Protein AF-A0A923PU96-F1 (afdb_monomer)

Nearest PDB structures (foldseek):
  7t2y-assembly1_A  TM=5.548E-01  e=3.267E-01  synthetic construct
  6jzh-assembly1_A  TM=4.124E-01  e=6.020E-01  Homo sapiens
  6a94-assembly2_B  TM=4.949E-01  e=1.506E+00  Homo sapiens
  8pwn-assembly1_A  TM=4.237E-01  e=1.110E+00  Homo sapiens
  5uvi-assembly1_A  TM=4.319E-01  e=1.360E+00  Homo sapiens

Solvent-accessible surface area (backbone atoms only — not comparable to full-atom values): 6380 Å² total; per-residue (Å²): 129,88,77,70,57,68,60,89,32,70,39,36,42,54,42,22,73,74,60,34,65,69,52,38,34,50,53,50,48,50,50,68,63,49,48,63,54,39,56,48,50,43,54,49,49,70,79,40,95,75,66,70,63,68,42,36,49,32,22,50,50,46,18,54,58,24,46,57,56,49,38,53,69,53,14,49,55,20,47,55,51,27,56,3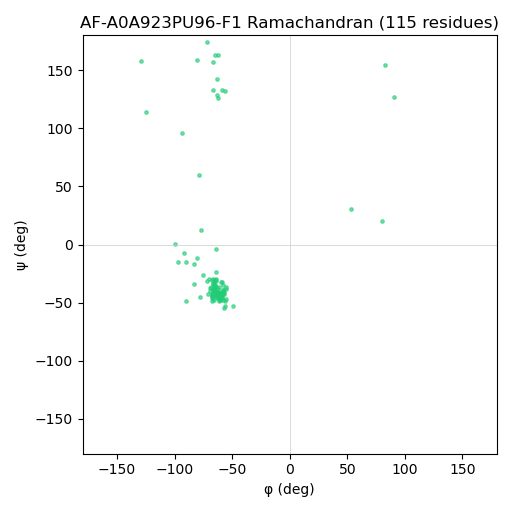6,41,75,70,71,43,74,79,70,49,76,71,54,51,50,50,53,51,53,47,49,54,55,52,48,63,65,46,46,60,45,66,74,86

pLDDT: mean 89.67, std 11.53, range [42.38, 97.88]

Structure (mmCIF, N/CA/C/O backbone):
data_AF-A0A923PU96-F1
#
_entry.id   AF-A0A923PU96-F1
#
loop_
_atom_site.group_PDB
_atom_site.id
_atom_site.type_symbol
_atom_site.label_atom_id
_atom_site.label_alt_id
_atom_site.label_comp_id
_atom_site.label_asym_id
_atom_site.label_entity_id
_atom_site.label_seq_id
_atom_site.pdbx_PDB_ins_code
_atom_site.Cartn_x
_atom_site.Cartn_y
_atom_site.Cartn_z
_atom_site.occupancy
_atom_site.B_iso_or_equiv
_atom_site.auth_seq_id
_atom_site.auth_comp_id
_atom_site.auth_asym_id
_atom_site.auth_atom_id
_atom_site.pdbx_PDB_model_num
ATOM 1 N N . MET A 1 1 ? -26.747 2.920 20.835 1.00 42.38 1 MET A N 1
ATOM 2 C CA . MET A 1 1 ? -25.453 3.468 20.376 1.00 42.38 1 MET A CA 1
ATOM 3 C C . MET A 1 1 ? -24.791 2.383 19.549 1.00 42.38 1 MET A C 1
ATOM 5 O O . MET A 1 1 ? -24.561 1.315 20.101 1.00 42.38 1 MET A O 1
ATOM 9 N N . ALA A 1 2 ? -24.597 2.579 18.242 1.00 51.31 2 ALA A N 1
ATOM 10 C CA . ALA A 1 2 ? -23.852 1.607 17.442 1.00 51.31 2 ALA A CA 1
ATOM 11 C C . ALA A 1 2 ? -22.417 1.546 17.986 1.00 51.31 2 ALA A C 1
ATOM 13 O O . ALA A 1 2 ? -21.792 2.589 18.177 1.00 51.31 2 ALA A O 1
ATOM 14 N N . ALA A 1 3 ? -21.941 0.350 18.329 1.00 61.97 3 ALA A N 1
ATOM 15 C CA . ALA A 1 3 ? -20.571 0.173 18.786 1.00 61.97 3 ALA A CA 1
ATOM 16 C C . ALA A 1 3 ? -19.625 0.474 17.619 1.00 61.97 3 ALA A C 1
ATOM 18 O O . ALA A 1 3 ? -19.851 -0.001 16.507 1.00 61.97 3 ALA A O 1
ATOM 19 N N . ALA A 1 4 ? -18.593 1.276 17.875 1.00 76.06 4 ALA A N 1
ATOM 20 C CA . ALA A 1 4 ? -17.584 1.578 16.873 1.00 76.06 4 ALA A CA 1
ATOM 21 C C . ALA A 1 4 ? -16.919 0.279 16.396 1.00 76.06 4 ALA A C 1
ATOM 23 O O . ALA A 1 4 ? -16.526 -0.551 17.219 1.00 76.06 4 ALA A O 1
ATOM 24 N N . ILE A 1 5 ? -16.784 0.114 15.079 1.00 86.81 5 ILE A N 1
ATOM 25 C CA . ILE A 1 5 ? -16.121 -1.062 14.509 1.00 86.81 5 ILE A CA 1
ATOM 26 C C . ILE A 1 5 ? -14.653 -1.062 14.969 1.00 86.81 5 ILE A C 1
ATOM 28 O O . ILE A 1 5 ? -13.988 -0.022 14.843 1.00 86.81 5 ILE A O 1
ATOM 32 N N . PRO A 1 6 ? -14.150 -2.183 15.527 1.00 88.38 6 PRO A N 1
ATOM 33 C CA . PRO A 1 6 ? -12.771 -2.273 15.981 1.00 88.38 6 PRO A CA 1
ATOM 34 C C . PRO A 1 6 ? -11.791 -2.211 14.797 1.00 88.38 6 PRO A C 1
ATOM 36 O O . PRO A 1 6 ? -12.165 -2.542 13.668 1.00 88.38 6 PRO A O 1
ATOM 39 N N . PRO A 1 7 ? -10.533 -1.810 15.037 1.00 92.38 7 PRO A N 1
ATOM 40 C CA . PRO A 1 7 ? -9.495 -1.825 14.014 1.00 92.38 7 PRO A CA 1
ATOM 41 C C . PRO A 1 7 ? -9.325 -3.226 13.397 1.00 92.38 7 PRO A C 1
ATOM 43 O O . PRO A 1 7 ? -9.244 -4.206 14.139 1.00 92.38 7 PRO A O 1
ATOM 46 N N . PRO A 1 8 ? -9.282 -3.347 12.058 1.00 93.31 8 PRO A N 1
ATOM 47 C CA . PRO A 1 8 ? -9.279 -4.645 11.380 1.00 93.31 8 PRO A CA 1
ATOM 48 C C . PRO A 1 8 ? -7.903 -5.328 11.351 1.00 93.31 8 PRO A C 1
ATOM 50 O O . PRO A 1 8 ? -7.814 -6.499 10.989 1.00 93.31 8 PRO A O 1
ATOM 53 N N . THR A 1 9 ? -6.838 -4.610 11.709 1.00 95.94 9 THR A N 1
ATOM 54 C CA . THR A 1 9 ? -5.460 -5.113 11.778 1.00 95.94 9 THR A CA 1
ATOM 55 C C . THR A 1 9 ? -4.840 -4.776 13.127 1.00 95.94 9 THR A C 1
ATOM 57 O O . THR A 1 9 ? -5.286 -3.850 13.813 1.00 95.94 9 THR A O 1
ATOM 60 N N . LEU A 1 10 ? -3.802 -5.526 13.505 1.00 96.12 10 LEU A N 1
ATOM 61 C CA . LEU A 1 10 ? -3.048 -5.257 14.727 1.00 96.12 10 LEU A CA 1
ATOM 62 C C . LEU A 1 10 ? -2.388 -3.876 14.659 1.00 96.12 10 LEU A C 1
ATOM 64 O O . LEU A 1 10 ? -2.479 -3.117 15.614 1.00 96.12 10 LEU A O 1
ATOM 68 N N . GLU A 1 11 ? -1.826 -3.508 13.511 1.00 96.94 11 GLU A N 1
ATOM 69 C CA . GLU A 1 11 ? -1.164 -2.221 13.301 1.00 96.94 11 GLU A CA 1
ATOM 70 C C . GLU A 1 11 ? -2.133 -1.055 13.496 1.00 96.94 11 GLU A C 1
ATOM 72 O O . GLU A 1 11 ? -1.807 -0.076 14.162 1.00 96.94 11 GLU A O 1
ATOM 77 N N . LEU A 1 12 ? -3.364 -1.167 12.987 1.00 96.25 12 LEU A N 1
ATOM 78 C CA . LEU A 1 12 ? -4.388 -0.153 13.229 1.00 96.25 12 LEU A CA 1
ATOM 79 C C . LEU A 1 12 ? -4.877 -0.164 14.683 1.00 96.25 12 LEU A C 1
ATOM 81 O O . LEU A 1 12 ? -5.273 0.887 15.190 1.00 96.25 12 LEU A O 1
ATOM 85 N N . ALA A 1 13 ? -4.860 -1.308 15.370 1.00 96.06 13 ALA A N 1
ATOM 86 C CA . ALA A 1 13 ? -5.179 -1.379 16.794 1.00 96.06 13 ALA A CA 1
ATOM 87 C C . ALA A 1 13 ? -4.113 -0.682 17.649 1.00 96.06 13 ALA A C 1
ATOM 89 O O . ALA A 1 13 ? -4.452 0.142 18.499 1.00 96.06 13 ALA A O 1
ATOM 90 N N . GLU A 1 14 ? -2.838 -0.940 17.371 1.00 96.19 14 GLU A N 1
ATOM 91 C CA . GLU A 1 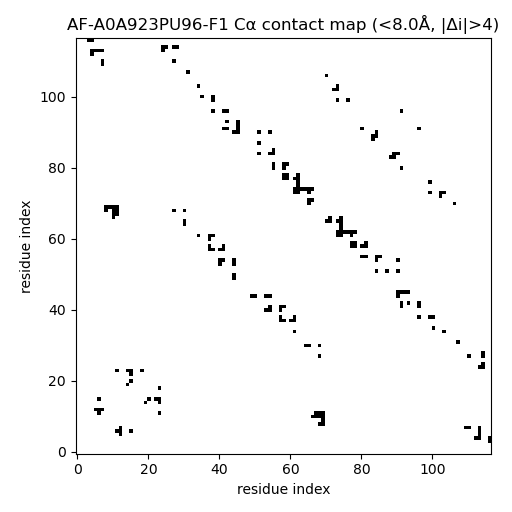14 ? -1.698 -0.277 18.002 1.00 96.19 14 GLU A CA 1
ATOM 92 C C . GLU A 1 14 ? -1.705 1.225 17.703 1.00 96.19 14 GLU A C 1
ATOM 94 O O . GLU A 1 14 ? -1.608 2.049 18.614 1.00 96.19 14 GLU A O 1
ATOM 99 N N . LEU A 1 15 ? -1.937 1.602 16.444 1.00 94.81 15 LEU A N 1
ATOM 100 C CA . LEU A 1 15 ? -2.051 3.000 16.045 1.00 94.81 15 LEU A CA 1
ATOM 101 C C . LEU A 1 15 ? -3.236 3.690 16.737 1.00 94.81 15 LEU A C 1
ATOM 103 O O . LEU A 1 15 ? -3.109 4.840 17.152 1.00 94.81 15 LEU A O 1
ATOM 107 N N . SER A 1 16 ? -4.365 2.993 16.913 1.00 95.19 16 SER A N 1
ATOM 108 C CA . SER A 1 16 ? -5.527 3.499 17.665 1.00 95.19 16 SER A CA 1
ATOM 109 C C . SER A 1 16 ? -5.234 3.671 19.149 1.00 95.19 16 SER A C 1
ATOM 111 O O . SER A 1 16 ? -5.764 4.599 19.757 1.00 95.19 16 SER A O 1
ATOM 113 N N . ALA A 1 17 ? -4.394 2.817 19.736 1.00 95.69 17 ALA A N 1
ATOM 114 C CA . ALA A 1 17 ? -3.980 2.949 21.130 1.00 95.69 17 ALA A CA 1
ATOM 115 C C . ALA A 1 17 ? -3.112 4.200 21.360 1.00 95.69 17 ALA A C 1
ATOM 117 O O . ALA A 1 17 ? -3.168 4.787 22.438 1.00 95.69 17 ALA A O 1
ATOM 118 N N . VAL A 1 18 ? -2.351 4.628 20.347 1.00 96.44 18 VAL A N 1
ATOM 119 C CA . VAL A 1 18 ? -1.468 5.804 20.425 1.00 96.44 18 VAL A CA 1
ATOM 120 C C . VAL A 1 18 ? -2.178 7.097 20.013 1.00 96.44 18 VAL A C 1
ATOM 122 O O . VAL A 1 18 ? -2.082 8.102 20.711 1.00 96.44 18 VAL A O 1
ATOM 125 N N . LEU A 1 19 ? -2.882 7.095 18.877 1.00 94.31 19 LEU A N 1
ATOM 126 C CA . LEU A 1 19 ? -3.471 8.302 18.278 1.00 94.31 19 LEU A CA 1
ATOM 127 C C . LEU A 1 19 ? -4.951 8.503 18.620 1.00 94.31 19 LEU A C 1
ATOM 129 O O . LEU A 1 19 ? -5.491 9.589 18.399 1.00 94.31 19 LEU A O 1
ATOM 133 N N . GLY A 1 20 ? -5.611 7.468 19.136 1.00 94.56 20 GLY A N 1
ATOM 134 C CA . GLY A 1 20 ? -7.055 7.421 19.312 1.00 94.56 20 GLY A CA 1
ATOM 135 C C . GLY A 1 20 ? -7.801 7.010 18.031 1.00 94.56 20 GLY A C 1
ATOM 136 O O . GLY A 1 20 ? -7.341 7.252 16.912 1.00 94.56 20 GLY A O 1
ATOM 137 N N . PRO A 1 21 ? -9.008 6.431 18.167 1.00 91.31 21 PRO A N 1
ATOM 138 C CA . PRO A 1 21 ? -9.727 5.799 17.058 1.00 91.31 21 PRO A CA 1
ATOM 139 C C . PRO A 1 21 ? -10.134 6.772 15.941 1.00 91.31 21 PRO A C 1
ATOM 141 O O . PRO A 1 21 ? -10.190 6.378 14.779 1.00 91.31 21 PRO A O 1
ATOM 144 N N . ALA A 1 22 ? -10.421 8.039 16.262 1.00 91.38 22 ALA A N 1
ATOM 145 C CA . ALA A 1 22 ? -10.779 9.044 15.259 1.00 91.38 22 ALA A CA 1
ATOM 146 C C . ALA A 1 22 ? -9.589 9.382 14.346 1.00 91.38 22 ALA A C 1
ATOM 148 O O . ALA A 1 22 ? -9.714 9.319 13.125 1.00 91.38 22 ALA A O 1
ATOM 149 N N . ASN A 1 23 ? -8.421 9.650 14.934 1.00 94.25 23 ASN A N 1
ATOM 150 C CA . ASN A 1 23 ? -7.206 9.960 14.181 1.00 94.25 23 ASN A CA 1
ATOM 151 C C . ASN A 1 23 ? -6.724 8.753 13.371 1.00 94.25 23 ASN A C 1
ATOM 153 O O . ASN A 1 23 ? -6.308 8.908 12.228 1.00 94.25 23 ASN A O 1
ATOM 157 N N . THR A 1 24 ? -6.832 7.537 13.911 1.00 95.62 24 THR A N 1
ATOM 158 C CA . THR A 1 24 ? -6.488 6.324 13.157 1.00 95.62 24 THR A CA 1
ATOM 159 C C . THR A 1 24 ? -7.398 6.109 11.951 1.00 95.62 24 THR A C 1
ATOM 161 O O . THR A 1 24 ? -6.916 5.700 10.892 1.00 95.62 24 THR A O 1
ATOM 164 N N . ARG A 1 25 ? -8.696 6.429 12.055 1.00 94.56 25 ARG A N 1
ATOM 165 C CA . ARG A 1 25 ? -9.592 6.428 10.889 1.00 94.56 25 ARG A CA 1
ATOM 166 C C . ARG A 1 25 ? -9.169 7.461 9.850 1.00 94.56 25 ARG A C 1
ATOM 168 O O . ARG A 1 25 ? -9.155 7.116 8.675 1.00 94.56 25 ARG A O 1
ATOM 175 N N . GLU A 1 26 ? -8.782 8.670 10.256 1.00 94.75 26 GLU A N 1
ATOM 176 C CA . GLU A 1 26 ? -8.258 9.680 9.321 1.00 94.75 26 GLU A CA 1
ATOM 177 C C . GLU A 1 26 ? -6.993 9.195 8.606 1.00 94.75 26 GLU A C 1
ATOM 179 O O . GLU A 1 26 ? -6.946 9.210 7.381 1.00 94.75 26 GLU A O 1
ATOM 184 N N . VAL A 1 27 ? -6.018 8.642 9.334 1.00 94.75 27 VAL A N 1
ATOM 185 C CA . VAL A 1 27 ? -4.814 8.047 8.723 1.00 94.75 27 VAL A CA 1
ATOM 186 C C . VAL A 1 27 ? -5.183 6.939 7.732 1.00 94.75 27 VAL A C 1
ATOM 188 O O . VAL A 1 27 ? -4.626 6.863 6.638 1.00 94.75 27 VAL A O 1
ATOM 191 N N . THR A 1 28 ? -6.163 6.103 8.077 1.00 95.81 28 THR A N 1
ATOM 192 C CA . THR A 1 28 ? -6.647 5.037 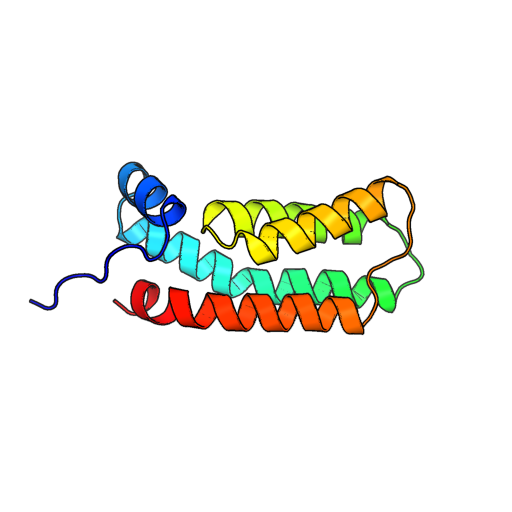7.189 1.00 95.81 28 THR A CA 1
ATOM 193 C C . THR A 1 28 ? -7.332 5.606 5.940 1.00 95.81 28 THR A C 1
ATOM 195 O O . THR A 1 28 ? -7.152 5.072 4.846 1.00 95.81 28 THR A O 1
ATOM 198 N N . ARG A 1 29 ? -8.092 6.703 6.062 1.00 95.69 29 ARG A N 1
ATOM 199 C CA . ARG A 1 29 ? -8.702 7.406 4.918 1.00 95.69 29 ARG A CA 1
ATOM 200 C C . ARG A 1 29 ? -7.637 8.006 4.007 1.00 95.69 29 ARG A C 1
ATOM 202 O O . ARG A 1 29 ? -7.734 7.819 2.798 1.00 95.69 29 ARG A O 1
ATOM 209 N N . THR A 1 30 ? -6.608 8.634 4.572 1.00 95.44 30 THR A N 1
ATOM 210 C CA . THR A 1 30 ? -5.451 9.135 3.818 1.00 95.44 30 THR A CA 1
ATOM 211 C C . THR A 1 30 ? -4.765 8.005 3.059 1.00 95.44 30 THR A C 1
ATOM 213 O O . THR A 1 30 ? -4.576 8.105 1.852 1.00 95.44 30 THR A O 1
ATOM 216 N N . PHE A 1 31 ? -4.503 6.868 3.710 1.00 95.75 31 PHE A N 1
ATOM 217 C CA . PHE A 1 31 ? -3.957 5.688 3.034 1.00 95.75 31 PHE A CA 1
ATOM 218 C C . PHE A 1 31 ? -4.828 5.235 1.848 1.00 95.75 31 PHE A C 1
ATOM 220 O O . PHE A 1 31 ? -4.309 4.983 0.758 1.00 95.75 31 PHE A O 1
ATOM 227 N N . LEU A 1 32 ? -6.150 5.151 2.034 1.00 96.25 32 LEU A N 1
ATOM 228 C CA . LEU A 1 32 ? -7.088 4.764 0.974 1.00 96.25 32 LEU A CA 1
ATOM 229 C C . LEU A 1 32 ? -7.147 5.780 -0.178 1.00 96.25 32 LEU A C 1
ATOM 231 O O . LEU A 1 32 ? -7.419 5.383 -1.312 1.00 96.25 32 LEU A O 1
ATOM 235 N N . HIS A 1 33 ? -6.916 7.060 0.113 1.00 95.62 33 HIS A N 1
ATOM 236 C CA . HIS A 1 33 ? -6.904 8.147 -0.862 1.00 95.62 33 HIS A CA 1
ATOM 237 C C . HIS A 1 33 ? -5.603 8.192 -1.676 1.00 95.62 33 HIS A C 1
ATOM 239 O O . HIS A 1 33 ? -5.659 8.287 -2.901 1.00 95.62 33 HIS A O 1
ATOM 245 N N . ASP A 1 34 ? -4.453 8.059 -1.013 1.00 94.44 34 ASP A N 1
ATOM 246 C CA . ASP A 1 34 ? -3.133 8.270 -1.618 1.00 94.44 34 ASP A CA 1
ATOM 247 C C . ASP A 1 34 ? -2.620 7.034 -2.369 1.00 94.44 34 ASP A C 1
ATOM 249 O O . ASP A 1 34 ? -1.961 7.143 -3.406 1.00 94.44 34 ASP A O 1
ATOM 253 N N . THR A 1 35 ? -2.937 5.830 -1.881 1.00 95.56 35 THR A N 1
ATOM 254 C CA . THR A 1 35 ? -2.419 4.573 -2.452 1.00 95.56 35 THR A CA 1
ATOM 255 C C . THR A 1 35 ? -2.731 4.386 -3.946 1.00 95.56 35 THR A C 1
ATOM 257 O O . THR A 1 35 ? -1.829 3.988 -4.688 1.00 95.56 35 THR A O 1
ATOM 260 N N . PRO A 1 36 ? -3.943 4.691 -4.455 1.00 95.44 36 PRO A N 1
ATOM 261 C CA . PRO A 1 36 ? -4.219 4.654 -5.891 1.00 95.44 36 PRO A CA 1
ATOM 262 C C . PRO A 1 36 ? -3.270 5.519 -6.728 1.00 95.44 36 PRO A C 1
ATOM 264 O O . PRO A 1 36 ? -2.883 5.100 -7.822 1.00 95.44 36 PRO A O 1
ATOM 267 N N . GLN A 1 37 ? -2.888 6.696 -6.219 1.00 93.12 37 GLN A N 1
ATOM 268 C CA . GLN A 1 37 ? -1.965 7.597 -6.903 1.00 93.12 37 GLN A CA 1
ATOM 269 C C . GLN A 1 37 ? -0.544 7.029 -6.899 1.00 93.12 37 GLN A C 1
ATOM 271 O O . GLN A 1 37 ? 0.086 6.995 -7.950 1.00 93.12 37 GLN A O 1
ATOM 276 N N . LEU A 1 38 ? -0.078 6.475 -5.774 1.00 92.88 38 LEU A N 1
ATOM 277 C CA . LEU A 1 38 ? 1.224 5.794 -5.706 1.00 92.88 38 LEU A CA 1
ATOM 278 C C . LEU A 1 38 ? 1.314 4.626 -6.703 1.00 92.88 38 LEU A C 1
ATOM 280 O O . LEU A 1 38 ? 2.313 4.482 -7.404 1.00 92.88 38 LEU A O 1
ATOM 284 N N . ILE A 1 39 ? 0.254 3.819 -6.832 1.00 94.81 39 ILE A N 1
ATOM 285 C CA . ILE A 1 39 ? 0.202 2.728 -7.823 1.00 94.81 39 ILE A CA 1
ATOM 286 C C . ILE A 1 39 ? 0.194 3.282 -9.258 1.00 94.81 39 ILE A C 1
ATOM 288 O O . ILE A 1 39 ? 0.809 2.701 -10.153 1.00 94.81 39 ILE A O 1
ATOM 292 N N . ALA A 1 40 ? -0.483 4.408 -9.506 1.00 91.75 40 ALA A N 1
ATOM 293 C CA . ALA A 1 40 ? -0.435 5.073 -10.806 1.00 91.75 40 ALA A CA 1
ATOM 294 C C . ALA A 1 40 ? 0.970 5.609 -11.127 1.00 91.75 40 ALA A C 1
ATOM 296 O O . ALA A 1 40 ? 1.398 5.533 -12.276 1.00 91.75 40 ALA A O 1
ATOM 297 N N . ASP A 1 41 ? 1.708 6.093 -10.130 1.00 89.62 41 ASP A N 1
ATOM 298 C CA . ASP A 1 41 ? 3.079 6.586 -10.289 1.00 89.62 41 ASP A CA 1
ATOM 299 C C . ASP A 1 41 ? 4.039 5.457 -10.663 1.00 89.62 41 ASP A C 1
ATOM 301 O O . ASP A 1 41 ? 4.826 5.614 -11.597 1.00 89.62 41 ASP A O 1
ATOM 305 N N . LEU A 1 42 ? 3.888 4.283 -10.037 1.00 89.19 42 LEU A N 1
ATOM 306 C CA . LEU A 1 42 ? 4.596 3.063 -10.442 1.00 89.19 42 LEU A CA 1
ATOM 307 C C . LEU A 1 42 ? 4.306 2.689 -11.905 1.00 89.19 42 LEU A C 1
ATOM 309 O O . LEU A 1 42 ? 5.210 2.286 -12.634 1.00 89.19 42 LEU A O 1
ATOM 313 N N . ALA A 1 43 ? 3.062 2.859 -12.359 1.00 87.94 43 ALA A N 1
ATOM 314 C CA . ALA A 1 43 ? 2.677 2.572 -13.740 1.00 87.94 43 ALA A CA 1
ATOM 315 C C . ALA A 1 43 ? 3.225 3.601 -14.746 1.00 87.94 43 ALA A C 1
ATOM 317 O O . ALA A 1 43 ? 3.516 3.247 -15.886 1.00 87.94 43 ALA A O 1
ATOM 318 N N . ARG A 1 44 ? 3.384 4.872 -14.349 1.00 82.88 44 ARG A N 1
ATOM 319 C CA . ARG A 1 44 ? 3.894 5.939 -15.230 1.00 82.88 44 ARG A CA 1
ATOM 320 C C . ARG A 1 44 ? 5.352 5.737 -15.630 1.00 82.88 44 ARG A C 1
ATOM 322 O O . ARG A 1 44 ? 5.726 6.120 -16.734 1.00 82.88 44 ARG A O 1
ATOM 329 N N . VAL A 1 45 ? 6.148 5.093 -14.782 1.00 70.75 45 VAL A N 1
ATOM 330 C CA . VAL A 1 45 ? 7.555 4.768 -15.074 1.00 70.75 45 VAL A CA 1
ATOM 331 C C . VAL A 1 45 ? 7.664 3.793 -16.251 1.00 70.75 45 VAL A C 1
ATOM 333 O O . VAL A 1 45 ? 8.588 3.904 -17.044 1.00 70.75 45 VAL A O 1
ATOM 336 N N . ILE A 1 46 ? 6.671 2.921 -16.458 1.00 65.50 46 ILE A N 1
ATOM 337 C CA . ILE A 1 46 ? 6.610 2.031 -17.633 1.00 65.50 46 ILE A CA 1
ATOM 338 C C . ILE A 1 46 ? 6.569 2.836 -18.943 1.00 65.50 46 ILE A C 1
ATOM 340 O O . ILE A 1 46 ? 7.083 2.391 -19.964 1.00 65.50 46 ILE A O 1
ATOM 344 N N . ALA A 1 47 ? 5.959 4.023 -18.918 1.00 58.84 47 ALA A N 1
ATOM 345 C CA . ALA A 1 47 ? 5.777 4.874 -20.091 1.00 58.84 47 ALA A CA 1
ATOM 346 C C . ALA A 1 47 ? 6.912 5.893 -20.304 1.00 58.84 47 ALA A C 1
ATOM 348 O O . ALA A 1 47 ? 6.918 6.588 -21.317 1.00 58.84 47 ALA A O 1
ATOM 349 N N . SER A 1 48 ? 7.846 6.015 -19.358 1.00 58.06 48 SER A N 1
ATOM 350 C CA . SER A 1 48 ? 8.889 7.040 -19.343 1.00 58.06 48 SER A CA 1
ATOM 351 C C . SER A 1 48 ? 10.262 6.377 -19.245 1.00 58.06 48 SER A C 1
ATOM 353 O O . SER A 1 48 ? 10.609 5.840 -18.199 1.00 58.06 48 SER A O 1
ATOM 355 N N . GLU A 1 49 ? 11.089 6.497 -20.288 1.00 56.84 49 GLU A N 1
ATOM 356 C CA . GLU A 1 49 ? 12.497 6.045 -20.286 1.00 56.84 49 GLU A CA 1
ATOM 357 C C . GLU A 1 49 ? 13.383 6.805 -19.272 1.00 56.84 49 GLU A C 1
ATOM 359 O O . GLU A 1 49 ? 14.560 6.492 -19.093 1.00 56.84 49 GLU A O 1
ATOM 364 N N . THR A 1 50 ? 12.837 7.814 -18.586 1.00 50.91 50 THR A N 1
ATOM 365 C CA . THR A 1 50 ? 13.552 8.620 -17.596 1.00 50.91 50 THR A CA 1
ATOM 366 C C . THR A 1 50 ? 13.386 8.097 -16.164 1.00 50.91 50 THR A C 1
ATOM 368 O O . THR A 1 50 ? 12.456 8.478 -15.460 1.00 50.91 50 THR A O 1
ATOM 371 N N . GLY A 1 51 ? 14.368 7.298 -15.728 1.00 53.78 51 GLY A N 1
ATOM 372 C CA . GLY A 1 51 ? 14.934 7.301 -14.370 1.00 53.78 51 GLY A CA 1
ATOM 373 C C . GLY A 1 51 ? 14.304 6.376 -13.321 1.00 53.78 51 GLY A C 1
ATOM 374 O O . GLY A 1 51 ? 13.128 6.480 -12.995 1.00 53.78 51 GLY A O 1
ATOM 375 N N . ASP A 1 52 ? 15.141 5.555 -12.682 1.00 62.56 52 ASP A N 1
ATOM 376 C CA . ASP A 1 52 ? 14.768 4.639 -11.591 1.00 62.56 52 ASP A CA 1
ATOM 377 C C . ASP A 1 52 ? 14.277 5.354 -10.315 1.00 62.56 52 ASP A C 1
ATOM 379 O O . ASP A 1 52 ? 13.521 4.790 -9.523 1.00 62.56 52 ASP A O 1
ATOM 383 N N . SER A 1 53 ? 14.665 6.618 -10.111 1.00 72.50 53 SER A N 1
ATOM 384 C CA . SER A 1 53 ? 14.487 7.328 -8.834 1.00 72.50 53 SER A CA 1
ATOM 385 C C . SER A 1 53 ? 13.019 7.610 -8.446 1.00 72.50 53 SER A C 1
ATOM 387 O O . SER A 1 53 ? 12.649 7.296 -7.312 1.00 72.50 53 SER A O 1
ATOM 389 N N . PRO A 1 54 ? 12.127 8.107 -9.330 1.00 80.75 54 PRO A N 1
ATOM 390 C CA . PRO A 1 54 ? 10.708 8.278 -8.994 1.00 80.75 54 PRO A CA 1
ATOM 391 C C . PRO A 1 54 ? 9.982 6.952 -8.719 1.00 80.75 54 PRO A C 1
ATOM 393 O O . PRO A 1 54 ? 9.130 6.889 -7.834 1.00 80.75 54 PRO A O 1
ATOM 396 N N . CYS A 1 55 ? 10.343 5.879 -9.432 1.00 83.31 55 CYS A N 1
ATOM 397 C CA . CYS A 1 55 ? 9.767 4.549 -9.216 1.00 83.31 55 CYS A CA 1
ATOM 398 C C . CYS A 1 55 ? 10.167 3.974 -7.857 1.00 83.31 55 CYS A C 1
ATOM 400 O O . CYS A 1 55 ? 9.329 3.432 -7.135 1.00 83.31 55 CYS A O 1
ATOM 402 N N . GLN A 1 56 ? 11.449 4.109 -7.509 1.00 87.12 56 GLN A N 1
ATOM 403 C CA . GLN A 1 56 ? 11.986 3.693 -6.216 1.00 87.12 56 GLN A CA 1
ATOM 404 C C . GLN A 1 56 ? 11.282 4.429 -5.076 1.00 87.12 56 GLN A C 1
ATOM 406 O O . GLN A 1 56 ? 10.862 3.793 -4.113 1.00 87.12 56 GLN A O 1
ATOM 411 N N . LEU A 1 57 ? 11.089 5.747 -5.205 1.00 88.75 57 LEU A N 1
ATOM 412 C CA . LEU A 1 57 ? 10.376 6.548 -4.208 1.00 88.75 57 LEU A CA 1
ATOM 413 C C . LEU A 1 57 ? 8.918 6.106 -4.054 1.00 88.75 57 LEU A C 1
ATOM 415 O O . LEU A 1 57 ? 8.468 5.897 -2.931 1.00 88.75 57 LEU A O 1
ATOM 419 N N . ALA A 1 58 ? 8.195 5.896 -5.155 1.00 91.12 58 ALA A N 1
ATOM 420 C CA . ALA A 1 58 ? 6.816 5.414 -5.097 1.00 91.12 58 ALA A CA 1
ATOM 421 C C . ALA A 1 58 ? 6.717 4.024 -4.437 1.00 91.12 58 ALA A C 1
ATOM 423 O O . ALA A 1 58 ? 5.841 3.805 -3.598 1.00 91.12 58 ALA A O 1
ATOM 424 N N . ALA A 1 59 ? 7.641 3.106 -4.747 1.00 92.94 59 ALA A N 1
ATOM 425 C CA . ALA A 1 59 ? 7.702 1.784 -4.119 1.00 92.94 59 ALA A CA 1
ATOM 426 C C . ALA A 1 59 ? 8.031 1.882 -2.617 1.00 92.94 59 ALA A C 1
ATOM 428 O O . ALA A 1 59 ? 7.370 1.249 -1.792 1.00 92.94 59 ALA A O 1
ATOM 429 N N . HIS A 1 60 ? 8.993 2.730 -2.247 1.00 94.19 60 HIS A N 1
ATOM 430 C CA . HIS A 1 60 ? 9.376 2.989 -0.860 1.00 94.19 60 HIS A CA 1
ATOM 431 C C . HIS A 1 60 ? 8.217 3.559 -0.029 1.00 94.19 60 HIS A C 1
ATOM 433 O O . HIS A 1 60 ? 7.934 3.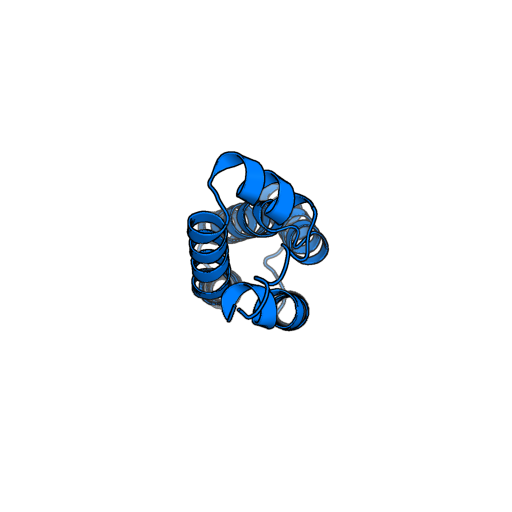084 1.080 1.00 94.19 60 HIS A O 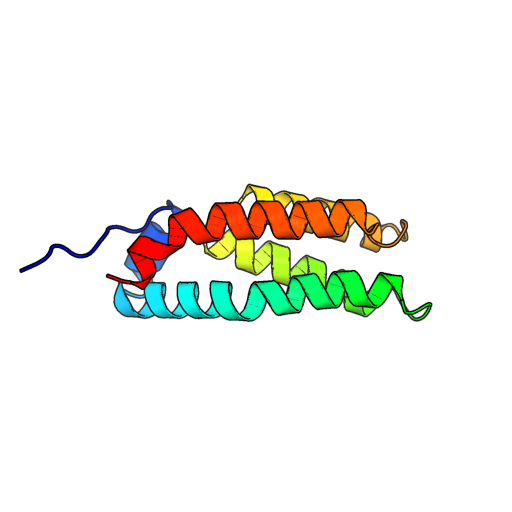1
ATOM 439 N N . SER A 1 61 ? 7.527 4.565 -0.573 1.00 94.31 61 SER A N 1
ATOM 440 C CA . SER A 1 61 ? 6.354 5.174 0.050 1.00 94.31 61 SER A CA 1
ATOM 441 C C . SER A 1 61 ? 5.237 4.152 0.218 1.00 94.31 61 SER A C 1
ATOM 443 O O . SER A 1 61 ? 4.720 4.011 1.324 1.00 94.31 61 SER A O 1
ATOM 445 N N . LEU A 1 62 ? 4.916 3.388 -0.833 1.00 95.31 62 LEU A N 1
ATOM 446 C CA . LEU A 1 62 ? 3.860 2.378 -0.791 1.00 95.31 62 LEU A CA 1
ATOM 447 C C . LEU A 1 62 ? 4.142 1.282 0.242 1.00 95.31 62 LEU A C 1
ATOM 449 O O . LEU A 1 62 ? 3.239 0.898 0.978 1.00 95.31 62 LEU A O 1
ATOM 453 N N . LYS A 1 63 ? 5.391 0.812 0.345 1.00 96.06 63 LYS A N 1
ATOM 454 C CA . LYS A 1 63 ? 5.806 -0.162 1.365 1.00 96.06 63 LYS A CA 1
ATOM 455 C C . LYS A 1 63 ? 5.499 0.350 2.770 1.00 96.06 63 LYS A C 1
ATOM 457 O O . LYS A 1 63 ? 4.846 -0.328 3.558 1.00 96.06 63 LYS A O 1
ATOM 462 N N . SER A 1 64 ? 5.962 1.558 3.079 1.00 94.38 64 SER A N 1
ATOM 463 C CA . SER A 1 64 ? 5.864 2.123 4.427 1.00 94.38 64 SER A CA 1
ATOM 464 C C . SER A 1 64 ? 4.417 2.420 4.818 1.00 94.38 64 SER A C 1
ATOM 466 O O . SER A 1 64 ? 3.988 2.071 5.918 1.00 94.38 64 SER A O 1
ATOM 468 N N . THR A 1 65 ? 3.639 3.016 3.911 1.00 93.44 65 THR A N 1
ATOM 469 C CA . THR A 1 65 ? 2.230 3.331 4.179 1.00 93.44 65 THR A CA 1
ATOM 470 C C . THR A 1 65 ? 1.378 2.067 4.275 1.00 93.44 65 THR A C 1
ATOM 472 O O . THR A 1 65 ? 0.521 1.991 5.152 1.00 93.44 65 THR A O 1
ATOM 475 N N . ALA A 1 66 ? 1.654 1.043 3.459 1.00 95.94 66 ALA A N 1
ATOM 476 C CA . ALA A 1 66 ? 1.011 -0.265 3.565 1.00 95.94 66 ALA A CA 1
ATOM 477 C C . ALA A 1 66 ? 1.337 -0.959 4.894 1.00 95.94 66 ALA A C 1
ATOM 479 O O . ALA A 1 66 ? 0.441 -1.503 5.540 1.00 95.94 66 ALA A O 1
ATOM 480 N N . GLN A 1 67 ? 2.597 -0.909 5.337 1.00 96.25 67 GLN A N 1
ATOM 481 C CA . GLN A 1 67 ? 3.004 -1.486 6.616 1.00 96.25 67 GLN A CA 1
ATOM 482 C C . GLN A 1 67 ? 2.282 -0.820 7.794 1.00 96.25 67 GLN A C 1
ATOM 484 O O . GLN A 1 67 ? 1.812 -1.522 8.682 1.00 96.25 67 GLN A O 1
ATOM 489 N N . LEU A 1 68 ? 2.143 0.510 7.778 1.00 94.25 68 LEU A N 1
ATOM 490 C CA . LEU A 1 68 ? 1.508 1.285 8.853 1.00 94.25 68 LEU A CA 1
ATOM 491 C C . LEU A 1 68 ? 0.054 0.870 9.131 1.00 94.25 68 LE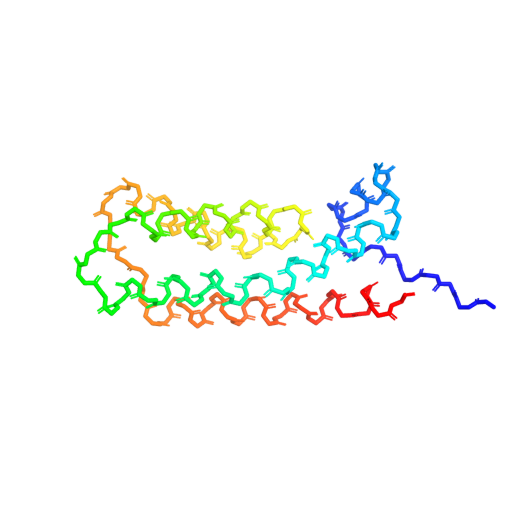U A C 1
ATOM 493 O O . LEU A 1 68 ? -0.407 0.959 10.265 1.00 94.25 68 LEU A O 1
ATOM 497 N N . VAL A 1 69 ? -0.677 0.435 8.103 1.00 95.69 69 VAL A N 1
ATOM 498 C CA . VAL A 1 69 ? -2.092 0.037 8.217 1.00 95.69 69 VAL A CA 1
ATOM 499 C C . VAL A 1 69 ? -2.287 -1.482 8.298 1.00 95.69 69 VAL A C 1
ATOM 501 O O . VAL A 1 69 ? -3.422 -1.954 8.377 1.00 95.69 69 VAL A O 1
ATOM 504 N N . GLY A 1 70 ? -1.204 -2.263 8.265 1.00 96.44 70 GLY A N 1
ATOM 505 C CA . GLY A 1 70 ? -1.254 -3.729 8.281 1.00 96.44 70 GLY A CA 1
ATOM 506 C C . GLY A 1 70 ? -1.565 -4.376 6.924 1.00 96.44 70 GLY A C 1
ATOM 507 O O . GLY A 1 70 ? -1.982 -5.531 6.863 1.00 96.44 70 GLY A O 1
ATOM 508 N N . ALA A 1 71 ? -1.364 -3.667 5.810 1.00 97.00 71 ALA A N 1
ATOM 509 C CA . ALA A 1 71 ? -1.492 -4.215 4.458 1.00 97.00 71 ALA A CA 1
ATOM 510 C C . ALA A 1 71 ? -0.236 -5.023 4.068 1.00 97.00 71 ALA A C 1
ATOM 512 O O . ALA A 1 71 ? 0.464 -4.685 3.113 1.00 97.00 71 ALA A O 1
ATOM 513 N N . HIS A 1 72 ? 0.088 -6.083 4.818 1.00 97.00 72 HIS A N 1
ATOM 514 C CA . HIS A 1 72 ? 1.3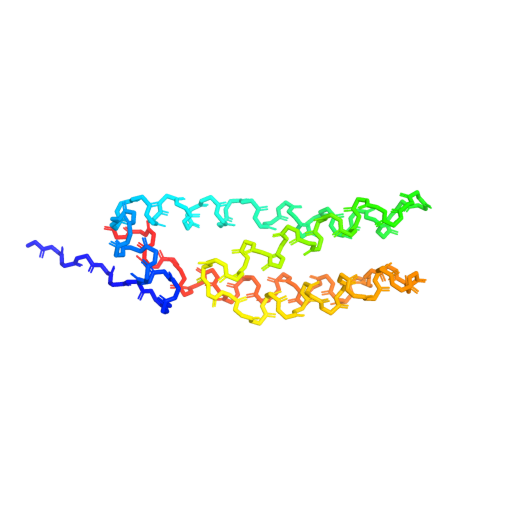82 -6.781 4.711 1.00 97.00 72 HIS A CA 1
ATOM 515 C C . HIS A 1 72 ? 1.689 -7.333 3.322 1.00 97.00 72 HIS A C 1
ATOM 517 O O . HIS A 1 72 ? 2.825 -7.243 2.871 1.00 97.00 72 HIS A O 1
ATOM 523 N N . ALA A 1 73 ? 0.695 -7.877 2.621 1.00 96.81 73 ALA A N 1
ATOM 524 C CA . ALA A 1 73 ? 0.900 -8.393 1.270 1.00 96.81 73 ALA A CA 1
ATOM 525 C C . ALA A 1 73 ? 1.231 -7.266 0.275 1.00 96.81 73 ALA A C 1
ATOM 527 O O . ALA A 1 73 ? 2.148 -7.411 -0.530 1.00 96.81 73 ALA A O 1
ATOM 528 N N . LEU A 1 74 ? 0.563 -6.112 0.383 1.00 96.94 74 LEU A N 1
ATOM 529 C CA . LEU A 1 74 ? 0.885 -4.931 -0.421 1.00 96.94 74 LEU A CA 1
ATOM 530 C C . LEU A 1 74 ? 2.279 -4.377 -0.081 1.00 96.94 74 LEU A C 1
ATOM 532 O O . LEU A 1 74 ? 3.045 -4.041 -0.982 1.00 96.94 74 LEU A O 1
ATOM 536 N N . SER A 1 75 ? 2.626 -4.348 1.210 1.00 97.81 75 SER A N 1
ATOM 537 C CA . SER A 1 75 ? 3.959 -3.969 1.701 1.00 97.81 75 SER A CA 1
ATOM 538 C C . SER A 1 75 ? 5.049 -4.890 1.138 1.00 97.81 75 SER A C 1
ATOM 540 O O . SER A 1 75 ? 6.064 -4.413 0.634 1.00 97.81 75 SER A O 1
ATOM 542 N N . ALA A 1 76 ? 4.815 -6.205 1.125 1.00 97.88 76 ALA A N 1
ATOM 543 C CA . ALA A 1 76 ? 5.750 -7.190 0.585 1.00 97.88 76 ALA A CA 1
ATOM 544 C C . ALA A 1 76 ? 5.959 -7.038 -0.931 1.00 97.88 76 ALA A C 1
ATOM 546 O O . ALA A 1 76 ? 7.099 -7.084 -1.396 1.00 97.88 76 ALA A O 1
ATOM 547 N N . LEU A 1 77 ? 4.886 -6.805 -1.697 1.00 97.31 77 LEU A N 1
ATOM 548 C CA . LEU A 1 77 ? 4.980 -6.509 -3.132 1.00 97.31 77 LEU A CA 1
ATOM 549 C C . LEU A 1 77 ? 5.824 -5.252 -3.381 1.00 97.31 77 LEU A C 1
ATOM 551 O O . LEU A 1 77 ? 6.726 -5.260 -4.221 1.00 97.31 77 LEU A O 1
ATOM 555 N N . ALA A 1 78 ? 5.568 -4.187 -2.618 1.00 96.31 78 ALA A N 1
ATOM 556 C CA . ALA A 1 78 ? 6.302 -2.932 -2.724 1.00 96.31 78 ALA A CA 1
ATOM 557 C C . ALA A 1 78 ? 7.783 -3.092 -2.340 1.00 96.31 78 ALA A C 1
ATOM 559 O O . ALA A 1 78 ? 8.649 -2.578 -3.041 1.00 96.31 78 ALA A O 1
ATOM 560 N N . ALA A 1 79 ? 8.086 -3.859 -1.289 1.00 96.62 79 ALA A N 1
ATOM 561 C CA . ALA A 1 79 ? 9.452 -4.155 -0.864 1.00 96.62 79 ALA A CA 1
ATOM 562 C C . ALA A 1 79 ? 10.232 -4.965 -1.914 1.00 96.62 79 ALA A C 1
ATOM 564 O O . ALA A 1 79 ? 11.398 -4.674 -2.178 1.00 96.62 79 ALA A O 1
ATOM 565 N N . ALA A 1 80 ? 9.593 -5.957 -2.544 1.00 96.12 80 ALA A N 1
ATOM 566 C CA . ALA A 1 80 ? 10.212 -6.738 -3.614 1.00 96.12 80 ALA A CA 1
ATOM 567 C C . ALA A 1 80 ? 10.536 -5.866 -4.838 1.00 96.12 80 ALA A C 1
ATOM 569 O O . ALA A 1 80 ? 11.618 -5.983 -5.419 1.00 96.12 80 ALA A O 1
ATOM 570 N N . LEU A 1 81 ? 9.621 -4.963 -5.205 1.00 94.06 81 LEU A N 1
ATOM 571 C CA . LEU A 1 81 ? 9.843 -4.003 -6.281 1.00 94.06 81 LEU A CA 1
ATOM 572 C C . LEU A 1 81 ? 10.960 -3.010 -5.935 1.00 94.06 81 LEU A C 1
ATOM 574 O O . LEU A 1 81 ? 11.867 -2.813 -6.736 1.00 94.06 81 LEU A O 1
ATOM 578 N N . GLU A 1 82 ? 10.927 -2.420 -4.741 1.00 94.00 82 GLU A N 1
ATOM 579 C CA . GLU A 1 82 ? 11.948 -1.483 -4.264 1.00 94.00 82 GLU A CA 1
ATOM 580 C C . GLU A 1 82 ? 13.346 -2.116 -4.293 1.00 94.00 82 GLU A C 1
ATOM 582 O O . GLU A 1 82 ? 14.268 -1.539 -4.867 1.00 94.00 82 GLU A O 1
ATOM 587 N N . ALA A 1 83 ? 13.502 -3.329 -3.751 1.00 93.25 83 ALA A N 1
ATOM 588 C CA . ALA A 1 83 ? 14.778 -4.044 -3.753 1.00 93.25 83 ALA A CA 1
ATOM 589 C C . ALA A 1 83 ? 15.292 -4.311 -5.177 1.00 93.25 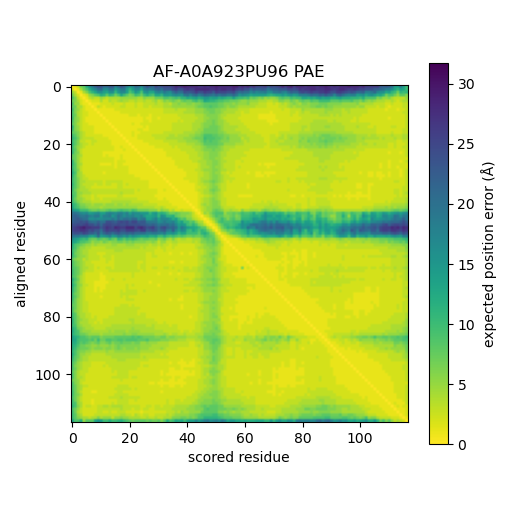83 ALA A C 1
ATOM 591 O O . ALA A 1 83 ? 16.477 -4.125 -5.460 1.00 93.25 83 ALA A O 1
ATOM 592 N N . ARG A 1 84 ? 14.394 -4.701 -6.090 1.00 92.38 84 ARG A N 1
ATOM 593 C CA . ARG A 1 84 ? 14.721 -4.907 -7.505 1.00 92.38 84 ARG A CA 1
ATOM 594 C C . ARG A 1 84 ? 15.186 -3.616 -8.176 1.00 92.38 84 ARG A C 1
ATOM 596 O O . ARG A 1 84 ? 16.182 -3.645 -8.891 1.00 92.38 84 ARG A O 1
ATOM 603 N N . LEU A 1 85 ? 14.508 -2.500 -7.926 1.00 89.38 85 LEU A N 1
ATOM 604 C CA . LEU A 1 85 ? 14.874 -1.201 -8.492 1.00 89.38 85 LEU A CA 1
ATOM 605 C C . LEU A 1 85 ? 16.196 -0.672 -7.917 1.00 89.38 85 LEU A C 1
ATOM 607 O O . LEU A 1 85 ? 16.975 -0.073 -8.649 1.00 89.38 85 LEU A O 1
ATOM 611 N N . ILE A 1 86 ? 16.481 -0.895 -6.628 1.00 89.31 86 ILE A N 1
ATOM 612 C CA . ILE A 1 86 ? 17.772 -0.538 -6.007 1.00 89.31 86 ILE A CA 1
ATOM 613 C C . ILE A 1 86 ? 18.925 -1.299 -6.670 1.00 89.31 86 ILE A C 1
ATOM 615 O O . ILE A 1 86 ? 20.003 -0.745 -6.871 1.00 89.31 86 ILE A O 1
ATOM 619 N N . ALA A 1 87 ? 18.693 -2.555 -7.051 1.00 89.81 87 ALA A N 1
ATOM 620 C CA . ALA A 1 87 ? 19.665 -3.382 -7.757 1.00 89.81 87 ALA A CA 1
ATOM 621 C C . ALA A 1 87 ? 19.801 -3.045 -9.258 1.00 89.81 87 ALA A C 1
ATOM 623 O O . ALA A 1 87 ? 20.389 -3.837 -9.994 1.00 89.81 87 ALA A O 1
ATOM 624 N N . ALA A 1 88 ? 19.245 -1.915 -9.720 1.00 85.81 88 ALA A N 1
ATOM 625 C CA . ALA A 1 88 ? 19.144 -1.548 -11.137 1.00 85.81 88 ALA A CA 1
ATOM 626 C C . ALA A 1 88 ? 18.477 -2.644 -11.997 1.00 85.81 88 ALA A C 1
ATOM 628 O O . ALA A 1 88 ? 18.802 -2.842 -13.168 1.00 85.81 88 ALA A O 1
ATOM 629 N N . GLY A 1 89 ? 17.560 -3.401 -11.388 1.00 85.19 89 GLY A N 1
ATOM 630 C CA . GLY A 1 89 ? 16.697 -4.337 -12.089 1.00 85.19 89 GLY A CA 1
ATOM 631 C C . GLY A 1 89 ? 15.637 -3.610 -12.922 1.00 85.19 89 GLY A C 1
ATOM 632 O O . GLY A 1 89 ? 15.506 -2.390 -12.847 1.00 85.19 89 GLY A O 1
ATOM 633 N N . PRO A 1 90 ? 14.845 -4.351 -13.713 1.00 86.75 90 PRO A N 1
ATOM 634 C CA . PRO A 1 90 ? 13.857 -3.741 -14.598 1.00 86.75 90 PRO A CA 1
ATOM 635 C C . PRO A 1 90 ? 12.793 -2.954 -13.819 1.00 86.75 90 PRO A C 1
ATOM 637 O O . PRO A 1 90 ? 12.592 -3.179 -12.626 1.00 86.75 90 PRO A O 1
ATOM 640 N N . ALA A 1 91 ? 12.060 -2.087 -14.517 1.00 86.94 91 ALA A N 1
ATOM 641 C CA . ALA A 1 91 ? 10.836 -1.445 -14.032 1.00 86.94 91 ALA A CA 1
ATOM 642 C C . ALA A 1 91 ? 9.705 -2.479 -13.800 1.00 86.94 91 ALA A C 1
ATOM 644 O O . ALA A 1 91 ? 9.803 -3.618 -14.279 1.00 86.94 91 ALA A O 1
ATOM 645 N N . PRO A 1 92 ? 8.633 -2.157 -13.046 1.00 89.88 92 PRO A N 1
ATOM 646 C CA . PRO A 1 92 ? 7.493 -3.063 -12.918 1.00 89.88 92 PRO A CA 1
ATOM 647 C C . PRO A 1 92 ? 6.818 -3.286 -14.275 1.00 89.88 92 PRO A C 1
ATOM 649 O O . PRO A 1 92 ? 6.697 -2.375 -15.086 1.00 89.88 92 PRO A O 1
ATOM 652 N N . THR A 1 93 ? 6.360 -4.504 -14.533 1.00 91.75 93 THR A N 1
ATOM 653 C CA . THR A 1 93 ? 5.574 -4.830 -15.727 1.00 91.75 93 THR A CA 1
ATOM 654 C C . THR A 1 93 ? 4.104 -4.437 -15.538 1.00 91.75 93 THR A C 1
ATOM 656 O O . THR A 1 93 ? 3.628 -4.367 -14.402 1.00 91.75 93 THR A O 1
ATOM 659 N N . PRO A 1 94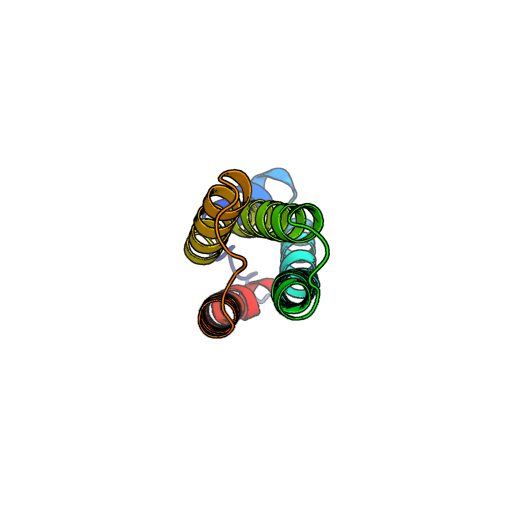 ? 3.323 -4.255 -16.621 1.00 92.31 94 PRO A N 1
ATOM 660 C CA . PRO A 1 94 ? 1.885 -4.007 -16.502 1.00 92.31 94 PRO A CA 1
ATOM 661 C C . PRO A 1 94 ? 1.144 -5.087 -15.697 1.00 92.31 94 PRO A C 1
ATOM 663 O O . PRO A 1 94 ? 0.253 -4.770 -14.916 1.00 92.31 94 PRO A O 1
ATOM 666 N N . ALA A 1 95 ? 1.547 -6.355 -15.832 1.00 94.25 95 ALA A N 1
ATOM 667 C CA . ALA A 1 95 ? 0.968 -7.456 -15.065 1.00 94.25 95 ALA A CA 1
ATOM 668 C C . ALA A 1 95 ? 1.252 -7.327 -13.559 1.00 94.25 95 ALA A C 1
ATOM 670 O O . ALA A 1 95 ? 0.363 -7.562 -12.745 1.00 94.25 95 ALA A O 1
ATOM 671 N N . GLU A 1 96 ? 2.463 -6.906 -13.179 1.00 93.88 96 GLU A N 1
ATOM 672 C CA . GLU A 1 96 ? 2.792 -6.628 -11.777 1.00 93.88 96 GLU A CA 1
ATOM 673 C C . GLU A 1 96 ? 1.958 -5.467 -11.226 1.00 93.88 96 GLU A C 1
ATOM 675 O O . GLU A 1 96 ? 1.436 -5.575 -10.119 1.00 93.88 96 GLU A O 1
ATOM 680 N N . ILE A 1 97 ? 1.756 -4.393 -11.996 1.00 95.31 97 ILE A N 1
ATOM 681 C CA . ILE A 1 97 ? 0.890 -3.274 -11.586 1.00 95.31 97 ILE A CA 1
ATOM 682 C C . ILE A 1 97 ? -0.542 -3.745 -11.300 1.00 95.31 97 ILE A C 1
ATOM 684 O O . ILE A 1 97 ? -1.138 -3.321 -10.308 1.00 95.31 97 ILE A O 1
ATOM 688 N N . GLU A 1 98 ? -1.093 -4.652 -12.106 1.00 96.69 98 GLU A N 1
ATOM 689 C CA . GLU A 1 98 ? -2.422 -5.214 -11.838 1.00 96.69 98 GLU A CA 1
ATOM 690 C C . GLU A 1 98 ? -2.462 -6.058 -10.557 1.00 96.69 98 GLU A C 1
ATOM 692 O O . GLU A 1 98 ? -3.461 -6.022 -9.836 1.00 96.69 98 GLU A O 1
ATOM 697 N N . ILE A 1 99 ? -1.365 -6.733 -10.193 1.00 97.25 99 ILE A N 1
ATOM 698 C CA . ILE A 1 99 ? -1.248 -7.415 -8.894 1.00 97.25 99 ILE A CA 1
ATOM 699 C C . ILE A 1 99 ? -1.319 -6.397 -7.743 1.00 97.25 99 ILE A C 1
ATOM 701 O O . ILE A 1 99 ? -2.073 -6.612 -6.792 1.00 97.25 99 ILE A O 1
ATOM 705 N N . PHE A 1 100 ? -0.616 -5.260 -7.839 1.00 97.06 100 PHE A N 1
ATOM 706 C CA . PHE A 1 100 ? -0.723 -4.178 -6.845 1.00 97.06 100 PHE A CA 1
ATOM 707 C C . PHE A 1 100 ? -2.159 -3.654 -6.720 1.00 97.06 100 PHE A C 1
ATOM 709 O O . PHE A 1 100 ? -2.662 -3.477 -5.607 1.00 97.06 100 PHE A O 1
ATOM 716 N N . ARG A 1 101 ? -2.843 -3.423 -7.849 1.00 97.50 101 ARG A N 1
ATOM 717 C CA . ARG A 1 101 ? -4.238 -2.952 -7.860 1.00 97.50 101 ARG A CA 1
ATOM 718 C C . ARG A 1 101 ? -5.188 -3.960 -7.229 1.00 97.50 101 ARG A C 1
ATOM 720 O O . ARG A 1 101 ? -6.039 -3.562 -6.434 1.00 97.50 101 ARG A O 1
ATOM 727 N N . ALA A 1 102 ? -5.049 -5.239 -7.570 1.00 97.75 102 ALA A N 1
ATOM 728 C CA . ALA A 1 102 ? -5.884 -6.307 -7.037 1.00 97.75 102 ALA A CA 1
ATOM 729 C C . ALA A 1 102 ? -5.704 -6.451 -5.522 1.00 97.75 102 ALA A C 1
ATOM 731 O O . ALA A 1 102 ? -6.690 -6.523 -4.786 1.00 97.75 102 ALA A O 1
ATOM 732 N N . GLU A 1 103 ? -4.459 -6.418 -5.045 1.00 97.81 103 GLU A N 1
ATOM 733 C CA . GLU A 1 103 ? -4.169 -6.531 -3.618 1.00 97.81 103 GLU A CA 1
ATOM 734 C C . GLU A 1 103 ? -4.674 -5.313 -2.833 1.00 97.81 103 GLU A C 1
ATOM 736 O O . GLU A 1 103 ? -5.322 -5.463 -1.794 1.00 97.81 103 GLU A O 1
ATOM 741 N N . PHE A 1 104 ? -4.486 -4.101 -3.362 1.00 97.69 104 PHE A N 1
ATOM 742 C CA . PHE A 1 104 ? -5.068 -2.903 -2.762 1.00 97.69 104 PHE A CA 1
ATOM 743 C C . PHE A 1 104 ? -6.603 -2.953 -2.743 1.00 97.69 104 PHE A C 1
ATOM 745 O O . PHE A 1 104 ? -7.221 -2.640 -1.724 1.00 97.69 104 PHE A O 1
ATOM 752 N N . ALA A 1 105 ? -7.240 -3.376 -3.840 1.00 97.19 105 ALA A N 1
ATOM 753 C CA . ALA A 1 105 ? -8.692 -3.508 -3.907 1.00 97.19 105 ALA A CA 1
ATOM 754 C C . ALA A 1 105 ? -9.212 -4.510 -2.869 1.00 97.19 105 ALA A C 1
ATOM 756 O O . ALA A 1 105 ? -10.193 -4.210 -2.185 1.00 97.19 105 ALA A O 1
ATOM 757 N N . ARG A 1 106 ? -8.525 -5.648 -2.700 1.00 96.50 106 ARG A N 1
ATOM 758 C CA . ARG A 1 106 ? -8.814 -6.640 -1.658 1.00 96.50 106 ARG A CA 1
ATOM 759 C C . ARG A 1 106 ? -8.748 -6.000 -0.275 1.00 96.50 106 ARG A C 1
ATOM 761 O O . ARG A 1 106 ? -9.733 -6.045 0.460 1.00 96.50 106 ARG A O 1
ATOM 768 N N . PHE A 1 107 ? -7.640 -5.346 0.064 1.00 96.31 107 PHE A N 1
ATOM 769 C CA . PHE A 1 107 ? -7.463 -4.746 1.387 1.00 96.31 107 PHE A CA 1
ATOM 770 C C . PHE A 1 107 ? -8.439 -3.591 1.663 1.00 96.31 107 PHE A C 1
ATOM 772 O O . PHE A 1 107 ? -8.966 -3.468 2.768 1.00 96.31 107 PHE A O 1
ATOM 779 N N . ARG A 1 108 ? -8.792 -2.795 0.648 1.00 95.75 108 ARG A N 1
ATOM 780 C CA . ARG A 1 108 ? -9.805 -1.736 0.773 1.00 95.75 108 ARG A CA 1
ATOM 781 C C . ARG A 1 108 ? -11.162 -2.269 1.235 1.00 95.75 108 ARG A C 1
ATOM 783 O O . ARG A 1 108 ? -11.849 -1.578 1.983 1.00 95.75 108 ARG A O 1
ATOM 790 N N . THR A 1 109 ? -11.554 -3.480 0.832 1.00 95.06 109 THR A N 1
ATOM 791 C CA . THR A 1 109 ? -12.820 -4.077 1.302 1.00 95.06 109 THR A CA 1
ATOM 792 C C . THR A 1 109 ? -12.794 -4.384 2.800 1.00 95.06 109 THR A C 1
ATOM 794 O O . THR A 1 109 ? -13.807 -4.207 3.470 1.00 95.06 109 THR A O 1
ATOM 797 N N . VAL A 1 110 ? -11.626 -4.751 3.336 1.00 94.56 110 VAL A N 1
ATOM 798 C CA . VAL A 1 110 ? -11.402 -4.978 4.772 1.00 94.56 110 VAL A CA 1
ATOM 799 C C . VAL A 1 110 ? -11.462 -3.662 5.554 1.00 94.56 110 VAL A C 1
ATOM 801 O O . VAL A 1 110 ? -12.056 -3.607 6.628 1.00 94.56 110 VAL A O 1
ATOM 804 N N . LEU A 1 111 ? -10.895 -2.583 5.004 1.00 93.31 111 LEU A N 1
ATOM 805 C CA . LEU A 1 111 ? -10.883 -1.265 5.651 1.00 93.31 111 LEU A CA 1
ATOM 806 C C . LEU A 1 111 ? -12.230 -0.530 5.586 1.00 93.31 111 LEU A C 1
ATOM 808 O O . LEU A 1 111 ? -12.507 0.299 6.452 1.00 93.31 111 LEU A O 1
ATOM 812 N N . GLY A 1 112 ? -13.061 -0.820 4.581 1.00 90.75 112 GLY A N 1
ATOM 813 C CA . GLY A 1 112 ? -14.318 -0.115 4.305 1.00 90.75 112 GLY A CA 1
ATOM 814 C C . GLY A 1 112 ? -15.236 0.054 5.525 1.00 90.75 112 GLY A C 1
ATOM 815 O O . GLY A 1 112 ? -15.600 1.187 5.839 1.00 90.75 112 GLY A O 1
ATOM 816 N N . PRO A 1 113 ? -15.574 -1.023 6.258 1.00 91.50 113 PRO A N 1
ATOM 817 C CA . PRO A 1 113 ? -16.395 -0.916 7.462 1.00 91.50 113 PRO A CA 1
ATOM 818 C C . PRO A 1 113 ? -15.748 -0.051 8.554 1.00 91.50 113 PRO A C 1
ATOM 820 O O . PRO A 1 113 ? -16.420 0.771 9.170 1.00 91.50 113 PRO A O 1
ATOM 823 N N . PHE A 1 114 ? -14.435 -0.179 8.770 1.00 91.31 114 PHE A N 1
ATOM 824 C CA . PHE A 1 114 ? -13.724 0.550 9.825 1.00 91.31 114 PHE A CA 1
ATOM 825 C C . PHE A 1 114 ? -13.734 2.070 9.616 1.00 91.31 114 PHE A C 1
ATOM 827 O O . PHE A 1 114 ? -13.900 2.817 10.582 1.00 91.31 114 PHE A O 1
ATOM 834 N N . VAL A 1 115 ? -13.589 2.528 8.368 1.00 91.00 115 VAL A N 1
ATOM 835 C CA . VAL A 1 115 ? -13.603 3.961 8.025 1.00 91.00 115 VAL A CA 1
ATOM 836 C C . VAL A 1 115 ? -15.011 4.541 7.861 1.00 91.00 115 VAL A C 1
ATOM 838 O O . VAL A 1 115 ? -15.153 5.764 7.864 1.00 91.00 115 VAL A O 1
ATOM 841 N N . ALA A 1 116 ? -16.035 3.698 7.701 1.00 86.94 116 ALA A N 1
ATOM 842 C CA . ALA A 1 116 ? -17.440 4.108 7.602 1.00 86.94 116 ALA A CA 1
ATOM 843 C C . ALA A 1 116 ? -18.162 4.167 8.964 1.00 86.94 116 ALA A C 1
ATOM 845 O O . ALA A 1 116 ? -19.250 4.737 9.048 1.00 86.94 116 ALA A O 1
ATOM 846 N N . SER A 1 117 ? -17.568 3.566 10.002 1.00 75.81 117 SER A N 1
ATOM 847 C CA . SER A 1 117 ? -18.023 3.607 11.399 1.00 75.81 117 SER A CA 1
ATOM 848 C C . SER A 1 117 ? -17.610 4.883 12.122 1.00 75.81 117 SER A C 1
ATOM 850 O O . SER A 1 117 ? -18.289 5.148 13.139 1.00 75.81 117 SER A O 1
#

Secondary structure (DSSP, 8-state):
-PPPPPPSSHHHHHHHHHH-HHHHHHHHHHHHHHHHHHHHHHHHHHT--S-HHHHHHHHHHHHHHHHHTT-HHHHHHHHHHHHHHHTT-PPPPHHHHHHHHHHHHHHHHHHHHHHH-

Sequence (117 aa):
MAAAIPPPTLELAELSAVLGPANTREVTRTFLHDTPQLIADLARVIASETGDSPCQLAAHSLKSTAQLVGAHALSALAAALEARLIAAGPAPTPAEIEIFRAEFARFRTVLGPFVAS

Foldseek 3Di:
DPDQDAQLDPLLNVVCVVVNLVVSLVLVVVLLVCLVVLLVQLVVVVVDPDDLVSNLVSLVVQLVSCVNSVLNVLNVLSVVQNVCSVVVHDRDDPVSSVVNVVSSVVVCVSCVSNSVD

Mean predicted aligned error: 4.56 Å

Radius of gyration: 15.38 Å; Cα contacts (8 Å, |Δi|>4): 119; chains: 1; bounding box: 45×18×41 Å